Protein AF-A0A7G2K1R9-F1 (afdb_monomer_lite)

InterPro domains:
  IPR008635 Trimeric autotransporter adhesin YadA-like, stalk domain [PF05662] (39-67)
  IPR008640 Trimeric autotransporter adhesin YadA-like, head domain [PF05658] (11-32)
  IPR011049 Serralysin-like metalloprotease, C-terminal [SSF101967] (2-61)

Structure (mmCIF, N/CA/C/O backbone):
data_AF-A0A7G2K1R9-F1
#
_entry.id   AF-A0A7G2K1R9-F1
#
loop_
_atom_site.group_PDB
_atom_site.id
_atom_site.type_symbol
_atom_site.label_atom_id
_atom_site.label_alt_id
_atom_site.label_comp_id
_atom_site.label_asym_id
_atom_site.label_entity_id
_atom_site.label_seq_id
_atom_site.pdbx_PDB_ins_code
_atom_site.Cartn_x
_atom_site.Cartn_y
_atom_site.Cartn_z
_atom_site.occupancy
_atom_site.B_iso_or_equiv
_atom_site.auth_seq_id
_atom_site.auth_comp_id
_atom_site.auth_asym_id
_atom_site.auth_atom_id
_atom_site.pdbx_PDB_model_num
ATOM 1 N N . MET A 1 1 ? 6.612 5.016 -19.030 1.00 64.38 1 MET A N 1
ATOM 2 C CA . MET A 1 1 ? 7.698 4.404 -18.233 1.00 64.38 1 MET A CA 1
ATOM 3 C C . MET A 1 1 ? 8.531 5.519 -17.626 1.00 64.38 1 MET A C 1
ATOM 5 O O . MET A 1 1 ? 8.707 6.529 -18.301 1.00 64.38 1 MET A O 1
ATOM 9 N N . GLY A 1 2 ? 8.934 5.401 -16.359 1.00 87.44 2 GLY A N 1
ATOM 10 C CA . GLY A 1 2 ? 9.753 6.416 -15.687 1.00 87.44 2 GLY A CA 1
ATOM 11 C C . GLY A 1 2 ? 11.230 6.255 -16.044 1.00 87.44 2 GLY A C 1
ATOM 12 O O . GLY A 1 2 ? 11.664 5.153 -16.365 1.00 87.44 2 GLY A O 1
ATOM 13 N N . TYR A 1 3 ? 12.006 7.339 -15.989 1.00 95.50 3 TYR A N 1
ATOM 14 C CA . TYR A 1 3 ? 13.469 7.245 -16.060 1.00 95.50 3 TYR A CA 1
ATOM 15 C C . TYR A 1 3 ? 13.965 6.286 -14.966 1.00 95.50 3 TYR A C 1
ATOM 17 O O . TYR A 1 3 ? 13.503 6.400 -13.834 1.00 95.50 3 TYR A O 1
ATOM 25 N N . GLU A 1 4 ? 14.816 5.314 -15.311 1.00 95.31 4 GLU A N 1
ATOM 26 C CA . GLU A 1 4 ? 15.316 4.276 -14.386 1.00 95.31 4 GLU A CA 1
ATOM 27 C C . GLU A 1 4 ? 14.226 3.442 -13.675 1.00 95.31 4 GLU A C 1
ATOM 29 O O . GLU A 1 4 ? 14.478 2.851 -12.632 1.00 95.31 4 GLU A O 1
ATOM 34 N N . SER A 1 5 ? 12.995 3.368 -14.199 1.00 97.75 5 SER A N 1
ATOM 35 C CA . SER A 1 5 ? 11.995 2.438 -13.653 1.00 97.75 5 SER A CA 1
ATOM 36 C C . SER A 1 5 ? 12.244 1.015 -14.156 1.00 97.75 5 SER A C 1
ATOM 38 O O . SER A 1 5 ? 12.291 0.816 -15.373 1.00 97.75 5 SER A O 1
ATOM 40 N N . GLU A 1 6 ? 12.293 0.029 -13.263 1.00 97.75 6 GLU A N 1
ATOM 41 C CA . GLU A 1 6 ? 12.594 -1.365 -13.600 1.00 97.75 6 GLU A CA 1
ATOM 42 C C . GLU A 1 6 ? 11.506 -2.338 -13.116 1.00 97.75 6 GLU A C 1
ATOM 44 O O . GLU A 1 6 ? 11.255 -2.508 -11.922 1.00 97.75 6 GLU A O 1
ATOM 49 N N . ALA A 1 7 ? 10.872 -3.035 -14.063 1.00 97.69 7 ALA A N 1
ATOM 50 C CA . ALA A 1 7 ? 10.000 -4.177 -13.793 1.00 97.69 7 ALA A CA 1
ATOM 51 C C . ALA A 1 7 ? 10.809 -5.482 -13.903 1.00 97.69 7 ALA A C 1
ATOM 53 O O . ALA A 1 7 ? 10.852 -6.111 -14.956 1.00 97.69 7 ALA A O 1
ATOM 54 N N . ALA A 1 8 ? 11.477 -5.868 -12.813 1.00 97.06 8 ALA A N 1
ATOM 55 C CA . ALA A 1 8 ? 12.477 -6.943 -12.797 1.00 97.06 8 ALA A CA 1
ATOM 56 C C . ALA A 1 8 ? 11.897 -8.375 -12.775 1.00 97.06 8 ALA A C 1
ATOM 58 O O . ALA A 1 8 ? 12.642 -9.354 -12.783 1.00 97.06 8 ALA A O 1
ATOM 59 N N . THR A 1 9 ? 10.572 -8.536 -12.694 1.00 97.62 9 THR A N 1
ATOM 60 C CA . THR A 1 9 ? 9.915 -9.842 -12.490 1.00 97.62 9 THR A CA 1
ATOM 61 C C . THR A 1 9 ? 8.686 -10.024 -13.383 1.00 97.62 9 THR A C 1
ATOM 63 O O . THR A 1 9 ? 8.153 -9.070 -13.942 1.00 97.62 9 THR A O 1
ATOM 66 N N . TYR A 1 10 ? 8.229 -11.272 -13.545 1.00 97.31 10 TYR A N 1
ATOM 67 C CA . TYR A 1 10 ? 7.088 -11.594 -14.408 1.00 97.31 10 TYR A CA 1
ATOM 68 C C . TYR A 1 10 ? 5.796 -10.897 -13.957 1.00 97.31 10 TYR A C 1
ATOM 70 O O . TYR A 1 10 ? 5.439 -10.919 -12.775 1.00 97.31 10 TYR A O 1
ATOM 78 N N . ASN A 1 11 ? 5.063 -10.349 -14.931 1.00 98.06 11 ASN A N 1
ATOM 79 C CA . ASN A 1 11 ? 3.770 -9.695 -14.730 1.00 98.06 11 ASN A CA 1
ATOM 80 C C . ASN A 1 11 ? 3.812 -8.584 -13.660 1.00 98.06 11 ASN A C 1
ATOM 82 O O . ASN A 1 11 ? 2.891 -8.459 -12.854 1.00 98.06 11 ASN A O 1
ATOM 86 N N . SER A 1 12 ? 4.903 -7.815 -13.601 1.00 98.19 12 SER A N 1
ATOM 87 C CA . SER A 1 12 ? 5.042 -6.685 -12.680 1.00 98.19 12 SER A CA 1
ATOM 88 C C . SER A 1 12 ? 5.059 -5.335 -13.405 1.00 98.19 12 SER A C 1
ATOM 90 O O . SER A 1 12 ? 5.293 -5.252 -14.611 1.00 98.19 12 SER A O 1
ATOM 92 N N . VAL A 1 13 ? 4.779 -4.261 -12.664 1.00 98.19 13 VAL A N 1
ATOM 93 C CA . VAL A 1 13 ? 4.793 -2.876 -13.157 1.00 98.19 13 VAL A CA 1
ATOM 94 C C . VAL A 1 13 ? 5.591 -2.004 -12.194 1.00 98.19 13 VAL A C 1
ATOM 96 O O . VAL A 1 13 ? 5.266 -1.925 -11.012 1.00 98.19 13 VAL A O 1
ATOM 99 N N . ALA A 1 14 ? 6.595 -1.293 -12.702 1.00 98.06 14 ALA A N 1
ATOM 100 C CA . ALA A 1 14 ? 7.278 -0.228 -11.972 1.00 98.06 14 ALA A CA 1
ATOM 101 C C . ALA A 1 14 ? 6.722 1.140 -12.396 1.00 98.06 14 ALA A C 1
ATOM 103 O O . ALA A 1 14 ? 6.858 1.549 -13.553 1.00 98.06 14 ALA A O 1
ATOM 104 N N . LEU A 1 15 ? 6.066 1.845 -11.470 1.00 97.81 15 LEU A N 1
ATOM 105 C CA . LEU A 1 15 ? 5.338 3.084 -11.739 1.00 97.81 15 LEU A CA 1
ATOM 106 C C . LEU A 1 15 ? 6.025 4.304 -11.110 1.00 97.81 15 LEU A C 1
ATOM 108 O O . LEU A 1 15 ? 5.892 4.578 -9.919 1.00 97.81 15 LEU A O 1
ATOM 112 N N . GLY A 1 16 ? 6.691 5.085 -11.962 1.00 97.88 16 GLY A N 1
ATOM 113 C CA . GLY A 1 16 ? 7.401 6.313 -11.594 1.00 97.88 16 GLY A CA 1
ATOM 114 C C . GLY A 1 16 ? 8.915 6.164 -11.733 1.00 97.88 16 GLY A C 1
ATOM 115 O O . GLY A 1 16 ? 9.427 5.047 -11.749 1.00 97.88 16 GLY A O 1
ATOM 116 N N . ALA A 1 17 ? 9.627 7.287 -11.856 1.00 97.94 17 ALA A N 1
ATOM 117 C CA . ALA A 1 17 ? 11.082 7.283 -12.023 1.00 97.94 17 ALA A CA 1
ATOM 118 C C . ALA A 1 17 ? 11.789 6.546 -10.872 1.00 97.94 17 ALA A C 1
ATOM 120 O O . ALA A 1 17 ? 11.356 6.662 -9.724 1.00 97.94 17 ALA A O 1
ATOM 121 N N . SER A 1 18 ? 12.829 5.779 -11.183 1.00 97.44 18 SER A N 1
ATOM 122 C CA . SER A 1 18 ? 13.636 5.037 -10.204 1.00 97.44 18 SER A CA 1
ATOM 123 C C . SER A 1 18 ? 12.831 4.060 -9.329 1.00 97.44 18 SER A C 1
ATOM 125 O O . SER A 1 18 ? 13.200 3.806 -8.191 1.00 97.44 18 SER A O 1
ATOM 127 N N . SER A 1 19 ? 11.683 3.562 -9.805 1.00 98.25 19 SER A N 1
ATOM 128 C CA . SER A 1 19 ? 10.912 2.538 -9.078 1.00 98.25 19 SER A CA 1
ATOM 129 C C . SER A 1 19 ? 11.365 1.141 -9.478 1.00 98.25 19 SER A C 1
ATOM 131 O O . SER A 1 19 ? 11.593 0.905 -10.663 1.00 98.25 19 SER A O 1
ATOM 133 N N . LEU A 1 20 ? 11.362 0.205 -8.534 1.00 98.06 20 LEU A N 1
ATOM 134 C CA . LEU A 1 20 ? 11.731 -1.192 -8.746 1.00 98.06 20 LEU A CA 1
ATOM 135 C C . LEU A 1 20 ? 10.572 -2.119 -8.367 1.00 98.06 20 LEU A C 1
ATOM 137 O O . LEU A 1 20 ? 10.083 -2.097 -7.236 1.00 98.06 20 LEU A O 1
ATOM 141 N N . ALA A 1 21 ? 10.131 -2.958 -9.306 1.00 98.12 21 ALA A N 1
ATOM 142 C CA . ALA A 1 21 ? 9.127 -3.999 -9.076 1.00 98.12 21 ALA A CA 1
ATOM 143 C C . ALA A 1 21 ? 9.771 -5.398 -9.072 1.00 98.12 21 ALA A C 1
ATOM 145 O O . ALA A 1 21 ? 9.779 -6.122 -10.073 1.00 98.12 21 ALA A O 1
ATOM 146 N N . ASN A 1 22 ? 10.296 -5.788 -7.909 1.00 97.50 22 ASN A N 1
ATOM 147 C CA . ASN A 1 22 ? 11.053 -7.027 -7.682 1.00 97.50 22 ASN A CA 1
ATOM 148 C C . ASN A 1 22 ? 10.200 -8.222 -7.199 1.00 97.50 22 ASN A C 1
ATOM 150 O O . ASN A 1 22 ? 10.739 -9.236 -6.756 1.00 97.50 22 ASN A O 1
ATOM 154 N N . ARG A 1 23 ? 8.866 -8.130 -7.290 1.00 97.94 23 ARG A N 1
ATOM 155 C CA . ARG A 1 23 ? 7.927 -9.210 -6.944 1.00 97.94 23 ARG A CA 1
ATOM 156 C C . ARG A 1 23 ? 6.969 -9.497 -8.110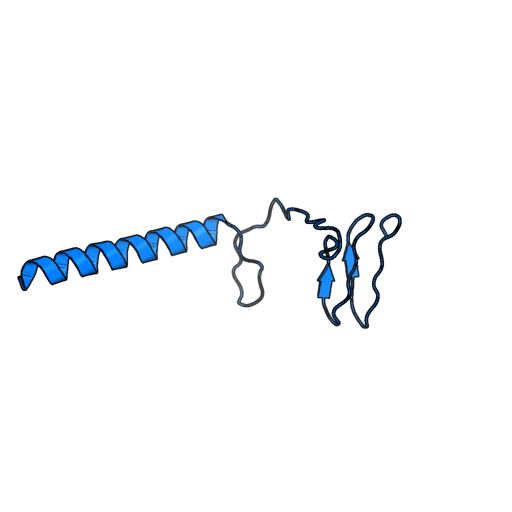 1.00 97.94 23 ARG A C 1
ATOM 158 O O . ARG A 1 23 ? 6.410 -8.544 -8.663 1.00 97.94 23 ARG A O 1
ATOM 165 N N . PRO A 1 24 ? 6.705 -10.775 -8.447 1.00 98.38 24 PRO A N 1
ATOM 166 C CA . PRO A 1 24 ? 5.797 -11.116 -9.539 1.00 98.38 24 PRO A CA 1
ATOM 167 C C . PRO A 1 24 ? 4.353 -10.716 -9.216 1.00 98.38 24 PRO A C 1
ATOM 169 O O . PRO A 1 24 ? 3.938 -10.789 -8.058 1.00 98.38 24 PRO A O 1
ATOM 172 N N . ASN A 1 25 ? 3.571 -10.355 -10.237 1.00 98.25 25 ASN A N 1
ATOM 173 C CA . ASN A 1 25 ? 2.165 -9.932 -10.099 1.00 98.25 25 ASN A CA 1
ATOM 174 C C . ASN A 1 25 ? 1.967 -8.713 -9.170 1.00 98.25 25 ASN A C 1
ATOM 176 O O . ASN A 1 25 ? 1.012 -8.670 -8.395 1.00 98.25 25 ASN A O 1
ATOM 180 N N . THR A 1 26 ? 2.878 -7.733 -9.204 1.00 98.06 26 THR A N 1
ATOM 181 C CA . THR A 1 26 ? 2.798 -6.527 -8.361 1.00 98.06 26 THR A CA 1
ATOM 182 C C . THR A 1 26 ? 2.958 -5.234 -9.153 1.00 98.06 26 THR A C 1
ATOM 184 O O . THR A 1 26 ? 3.578 -5.208 -10.214 1.00 98.06 26 THR A O 1
ATOM 187 N N . VAL A 1 27 ? 2.433 -4.139 -8.599 1.00 98.25 27 VAL A N 1
ATOM 188 C CA . VAL A 1 27 ? 2.761 -2.774 -9.022 1.00 98.25 27 VAL A CA 1
ATOM 189 C C . VAL A 1 27 ? 3.599 -2.137 -7.917 1.00 98.25 27 VAL A C 1
ATOM 191 O O . VAL A 1 27 ? 3.111 -1.978 -6.798 1.00 98.25 27 VAL A O 1
ATOM 194 N N . SER A 1 28 ? 4.844 -1.771 -8.212 1.00 98.00 28 SER A N 1
ATOM 195 C CA . SER A 1 28 ? 5.679 -0.982 -7.303 1.00 98.00 28 SER A CA 1
ATOM 196 C C . SER A 1 28 ? 5.598 0.497 -7.662 1.00 98.00 28 SER A C 1
ATOM 198 O O . SER A 1 28 ? 5.711 0.867 -8.830 1.00 98.00 28 SER A O 1
ATOM 200 N N . VAL A 1 29 ? 5.415 1.350 -6.655 1.00 98.19 29 VAL A N 1
ATOM 201 C CA . VAL A 1 29 ? 5.361 2.817 -6.798 1.00 98.19 29 VAL A CA 1
ATOM 202 C C . VAL A 1 29 ? 6.623 3.499 -6.267 1.00 98.19 29 VAL A C 1
ATOM 204 O O . VAL A 1 29 ? 6.615 4.701 -6.003 1.00 98.19 29 VAL A O 1
ATOM 207 N N . GLY A 1 30 ? 7.704 2.747 -6.070 1.00 98.06 30 GLY A N 1
ATOM 208 C CA . GLY A 1 30 ? 8.947 3.228 -5.482 1.00 98.06 30 GLY A CA 1
ATOM 209 C C . GLY A 1 30 ? 10.024 2.153 -5.476 1.00 98.06 30 GLY A C 1
ATOM 210 O O . GLY A 1 30 ? 9.948 1.194 -6.242 1.00 98.06 30 GLY A O 1
ATOM 211 N N . ASP A 1 31 ? 11.014 2.321 -4.616 1.00 98.31 31 ASP A N 1
ATOM 212 C CA . ASP A 1 31 ? 12.097 1.368 -4.421 1.00 98.31 31 ASP A CA 1
ATOM 213 C C . ASP A 1 31 ? 12.435 1.273 -2.927 1.00 98.31 31 ASP A C 1
ATOM 215 O O . ASP A 1 31 ? 12.894 2.236 -2.306 1.00 98.31 31 ASP A O 1
ATOM 219 N N . GLY A 1 32 ? 12.155 0.105 -2.346 1.00 96.38 32 GLY A N 1
ATOM 220 C CA . GLY A 1 32 ? 12.385 -0.163 -0.930 1.00 96.38 32 GLY A CA 1
ATOM 221 C C . GLY A 1 32 ? 13.866 -0.193 -0.561 1.00 96.38 32 GLY A C 1
ATOM 222 O O . GLY A 1 32 ? 14.207 0.226 0.546 1.00 96.38 32 GLY A O 1
ATOM 223 N N . ASP A 1 33 ? 14.740 -0.589 -1.489 1.00 96.12 33 ASP A N 1
ATOM 224 C CA . ASP A 1 33 ? 16.184 -0.675 -1.247 1.00 96.12 33 ASP A CA 1
ATOM 225 C C . ASP A 1 33 ? 16.798 0.730 -1.094 1.00 96.12 33 ASP A C 1
ATOM 227 O O . ASP A 1 33 ? 17.773 0.918 -0.364 1.00 96.12 33 ASP A O 1
ATOM 231 N N . TYR A 1 34 ? 16.157 1.746 -1.683 1.00 96.19 34 TYR A N 1
ATOM 232 C CA . TYR A 1 34 ? 16.537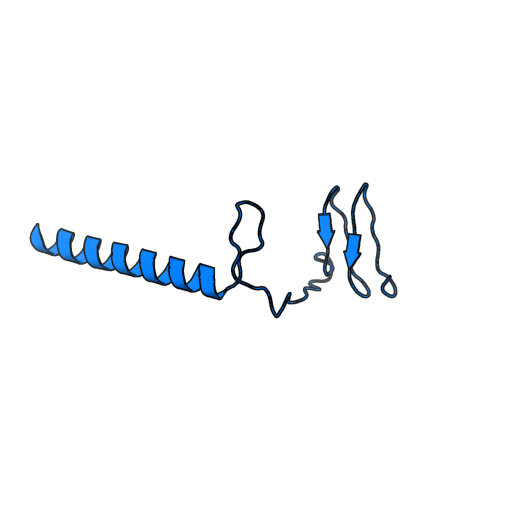 3.160 -1.572 1.00 96.19 34 TYR A CA 1
ATOM 233 C C . TYR A 1 34 ? 15.628 3.989 -0.651 1.00 96.19 34 TYR A C 1
ATOM 235 O O . TYR A 1 34 ? 15.735 5.216 -0.628 1.00 96.19 34 TYR A O 1
ATOM 243 N N . ASN A 1 35 ? 14.735 3.363 0.127 1.00 97.44 35 ASN A N 1
ATOM 244 C CA . ASN A 1 35 ? 13.716 4.053 0.939 1.00 97.44 35 ASN A CA 1
ATOM 245 C C . ASN A 1 35 ? 12.856 5.057 0.141 1.00 97.44 35 ASN A C 1
ATOM 247 O O . ASN A 1 35 ? 12.350 6.046 0.681 1.00 97.44 35 ASN A O 1
ATOM 251 N N . LEU A 1 36 ? 12.677 4.807 -1.154 1.00 98.06 36 LEU A N 1
ATOM 252 C CA . LEU A 1 36 ? 11.866 5.621 -2.040 1.00 98.06 36 LEU A CA 1
ATOM 253 C C . LEU A 1 36 ? 10.428 5.108 -2.006 1.00 98.06 36 LEU A C 1
ATOM 255 O O . LEU A 1 36 ? 10.100 4.091 -2.610 1.00 98.06 36 LEU A O 1
ATOM 259 N N . TYR A 1 37 ? 9.542 5.850 -1.349 1.00 98.12 37 TYR A N 1
ATOM 260 C CA . TYR A 1 37 ? 8.114 5.545 -1.300 1.00 98.12 37 TYR A CA 1
ATOM 261 C C . TYR A 1 37 ? 7.306 6.709 -1.859 1.00 98.12 37 TYR A C 1
ATOM 263 O O . TYR A 1 37 ? 7.672 7.875 -1.708 1.00 98.12 37 TYR A O 1
ATOM 271 N N . ARG A 1 38 ? 6.171 6.399 -2.484 1.00 98.19 38 ARG A N 1
ATOM 272 C CA . ARG A 1 38 ? 5.226 7.406 -2.970 1.00 98.19 38 ARG A CA 1
ATOM 273 C C . ARG A 1 38 ? 3.885 7.239 -2.288 1.00 98.19 38 ARG A C 1
ATOM 275 O O . ARG A 1 38 ? 3.433 6.127 -2.031 1.00 98.19 38 ARG A O 1
ATOM 282 N N . GLN A 1 39 ? 3.237 8.364 -2.021 1.00 98.44 39 GLN A N 1
ATOM 283 C CA . GLN A 1 39 ? 1.844 8.368 -1.604 1.00 98.44 39 GLN A CA 1
ATOM 284 C C . GLN A 1 39 ? 0.944 8.105 -2.812 1.00 98.44 39 GLN A C 1
ATOM 286 O O . GLN A 1 39 ? 1.185 8.624 -3.901 1.00 98.44 39 GLN A O 1
ATOM 291 N N . ILE A 1 40 ? -0.127 7.343 -2.594 1.00 98.31 40 ILE A N 1
ATOM 292 C CA . ILE A 1 40 ? -1.221 7.186 -3.553 1.0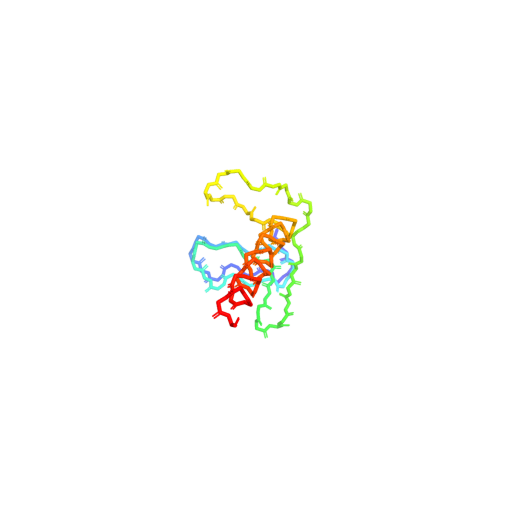0 98.31 40 ILE A CA 1
ATOM 293 C C . ILE A 1 40 ? -2.384 8.031 -3.030 1.00 98.31 40 ILE A C 1
ATOM 295 O O . ILE A 1 40 ? -3.011 7.690 -2.027 1.00 98.31 40 ILE A O 1
ATOM 299 N N . ILE A 1 41 ? -2.620 9.180 -3.663 1.00 98.44 41 ILE A N 1
ATOM 300 C CA . ILE A 1 41 ? -3.616 10.166 -3.220 1.00 98.44 41 ILE A CA 1
ATOM 301 C C . ILE A 1 41 ? -4.911 10.065 -4.032 1.00 98.44 41 ILE A C 1
ATOM 303 O O . ILE A 1 41 ? -4.933 9.479 -5.110 1.00 98.44 41 ILE A O 1
ATOM 307 N N . ASN A 1 42 ? -5.991 10.658 -3.513 1.00 98.44 42 ASN A N 1
ATOM 308 C CA . ASN A 1 42 ? -7.326 10.661 -4.133 1.00 98.44 42 ASN A CA 1
ATOM 309 C C . ASN A 1 42 ? -7.958 9.266 -4.296 1.00 98.44 42 ASN A C 1
ATOM 311 O O . ASN A 1 42 ? -8.770 9.038 -5.188 1.00 98.44 42 ASN A O 1
ATOM 315 N N . VAL A 1 43 ? -7.622 8.336 -3.399 1.00 98.50 43 VAL A N 1
ATOM 316 C CA . VAL A 1 43 ? -8.233 7.002 -3.347 1.00 98.50 43 VAL A CA 1
ATOM 317 C C . VAL A 1 43 ? -9.620 7.100 -2.700 1.00 98.50 43 VAL A C 1
ATOM 319 O O . VAL A 1 43 ? -9.760 7.538 -1.548 1.00 98.50 43 VAL A O 1
ATOM 322 N N . ALA A 1 44 ? -10.662 6.722 -3.443 1.00 98.69 44 ALA A N 1
ATOM 323 C CA . ALA A 1 44 ? -12.029 6.614 -2.931 1.00 98.69 44 ALA A CA 1
ATOM 324 C C . ALA A 1 44 ? -12.137 5.528 -1.837 1.00 98.69 44 ALA A C 1
ATOM 326 O O . ALA A 1 44 ? -11.174 4.824 -1.547 1.00 98.69 44 ALA A O 1
ATOM 327 N N . ASP A 1 45 ? -13.273 5.446 -1.139 1.00 98.75 45 ASP A N 1
ATOM 328 C CA . ASP A 1 45 ? -13.502 4.312 -0.229 1.00 98.75 45 ASP A CA 1
ATOM 329 C C . ASP A 1 45 ? -13.622 3.026 -1.047 1.00 98.75 45 ASP A C 1
ATOM 331 O O . ASP A 1 45 ? -14.408 2.989 -1.990 1.00 98.75 45 ASP A O 1
ATOM 335 N N . GLY A 1 46 ? -12.866 1.992 -0.669 1.00 98.56 46 GLY A N 1
ATOM 336 C CA . GLY A 1 46 ? -13.049 0.659 -1.236 1.00 98.56 46 GLY A CA 1
ATOM 337 C C . GLY A 1 46 ? -14.406 0.074 -0.840 1.00 98.56 46 GLY A C 1
ATOM 338 O O . GLY A 1 46 ? -14.850 0.274 0.298 1.00 98.56 46 GLY A O 1
ATOM 339 N N . VAL A 1 47 ? -15.055 -0.616 -1.775 1.00 98.50 47 VAL A N 1
ATOM 340 C CA . VAL A 1 47 ? -16.402 -1.191 -1.637 1.00 98.50 47 VAL A CA 1
ATOM 341 C C . VAL A 1 47 ? -16.368 -2.715 -1.752 1.00 98.50 47 VAL A C 1
ATOM 343 O O . VAL A 1 47 ? -17.058 -3.386 -0.988 1.00 98.50 47 VAL A O 1
ATOM 346 N N . TYR A 1 48 ? -15.568 -3.257 -2.667 1.00 98.44 48 TYR A N 1
ATOM 347 C CA . TYR A 1 48 ? -15.406 -4.695 -2.875 1.00 98.44 48 TYR A CA 1
ATOM 348 C C . TYR A 1 48 ? -14.167 -5.246 -2.161 1.00 98.44 48 TYR A C 1
ATOM 350 O O . TYR A 1 48 ? -13.257 -4.502 -1.797 1.00 98.44 48 TYR A O 1
ATOM 358 N N . ASP A 1 49 ? -14.108 -6.572 -2.014 1.00 98.38 49 ASP A N 1
ATOM 359 C CA . ASP A 1 49 ? -13.071 -7.278 -1.243 1.00 98.38 49 ASP A CA 1
ATOM 360 C C . ASP A 1 49 ? -11.632 -7.008 -1.717 1.00 98.38 49 ASP A C 1
ATOM 362 O O . ASP A 1 49 ? -10.690 -7.122 -0.933 1.00 98.38 49 ASP A O 1
ATOM 366 N N . PHE A 1 50 ? -11.457 -6.640 -2.989 1.00 98.19 50 PHE A N 1
ATOM 367 C CA . PHE A 1 50 ? -10.150 -6.391 -3.604 1.00 98.19 50 PHE A CA 1
ATOM 368 C C . PHE A 1 50 ? -9.860 -4.906 -3.865 1.00 98.19 50 PHE A C 1
ATOM 370 O O . PHE A 1 50 ? -8.858 -4.583 -4.506 1.00 98.19 50 PHE A O 1
ATOM 377 N N . ASP A 1 51 ? -10.702 -3.996 -3.368 1.00 98.62 51 ASP A N 1
ATOM 378 C CA . ASP A 1 51 ? -10.455 -2.561 -3.480 1.00 98.62 51 ASP A CA 1
ATOM 379 C C . ASP A 1 51 ? -9.391 -2.094 -2.476 1.00 98.62 51 ASP A C 1
ATOM 381 O O . ASP A 1 51 ? -9.278 -2.587 -1.351 1.00 98.62 51 ASP A O 1
ATOM 385 N N . ALA A 1 52 ? -8.625 -1.070 -2.856 1.00 98.31 52 ALA A N 1
ATOM 386 C CA . ALA A 1 52 ? -7.685 -0.436 -1.942 1.00 98.31 52 ALA A CA 1
ATOM 387 C C . ALA A 1 52 ? -8.418 0.278 -0.791 1.00 98.31 52 ALA A C 1
ATOM 389 O O . ALA A 1 52 ? -9.378 1.022 -0.995 1.00 98.31 52 ALA A O 1
ATOM 390 N N . VAL A 1 53 ? -7.905 0.113 0.430 1.00 98.38 53 VAL A N 1
ATOM 391 C CA . VAL A 1 53 ? -8.391 0.816 1.623 1.00 98.38 53 VAL A CA 1
ATOM 392 C C . VAL A 1 53 ? -7.619 2.121 1.793 1.00 98.38 53 VAL A C 1
ATOM 394 O O . VAL A 1 53 ? -6.390 2.122 1.838 1.00 98.38 53 VAL A O 1
ATOM 397 N N . ASN A 1 54 ? -8.321 3.242 1.948 1.00 98.50 54 ASN A N 1
ATOM 398 C CA . ASN A 1 54 ? -7.678 4.522 2.257 1.00 98.50 54 ASN A CA 1
ATOM 399 C C . ASN A 1 54 ? -7.648 4.813 3.776 1.00 98.50 54 ASN A C 1
ATOM 401 O O . ASN A 1 54 ? -8.348 4.195 4.583 1.00 98.50 54 ASN A O 1
ATOM 405 N N . VAL A 1 55 ? -6.878 5.830 4.180 1.00 98.62 55 VAL A N 1
ATOM 406 C CA . VAL A 1 55 ? -6.663 6.195 5.596 1.00 98.62 55 VAL A CA 1
ATOM 407 C C . VAL A 1 55 ? -7.963 6.538 6.346 1.00 98.62 55 VAL A C 1
ATOM 409 O O . VAL A 1 55 ? -8.073 6.271 7.543 1.00 98.62 55 VAL A O 1
ATOM 412 N N . ARG A 1 56 ? -8.999 7.071 5.681 1.00 98.50 56 ARG A N 1
ATOM 413 C CA . ARG A 1 56 ? -10.280 7.399 6.340 1.00 98.50 56 ARG A CA 1
ATOM 414 C C . ARG A 1 56 ? -11.021 6.141 6.802 1.00 98.50 56 ARG A C 1
ATOM 416 O O . ARG A 1 56 ? -11.657 6.158 7.856 1.00 98.50 56 ARG A O 1
ATOM 423 N N . GLN A 1 57 ? -10.942 5.048 6.040 1.00 98.56 57 GLN A N 1
ATOM 424 C CA . GLN A 1 57 ? -11.508 3.749 6.424 1.00 98.56 57 GLN A CA 1
ATOM 425 C C . GLN A 1 57 ? -10.763 3.168 7.629 1.00 98.56 57 GLN A C 1
ATOM 427 O O . GLN A 1 57 ? -11.410 2.757 8.596 1.00 98.56 57 GLN A O 1
ATOM 432 N N . LEU A 1 58 ? -9.427 3.239 7.631 1.00 98.25 58 LEU A N 1
ATOM 433 C CA . LEU A 1 58 ? -8.605 2.813 8.769 1.00 98.25 58 LEU A CA 1
ATOM 434 C C . LEU A 1 58 ? -8.907 3.627 10.039 1.00 98.25 58 LEU A C 1
ATOM 436 O O . LEU A 1 58 ? -9.113 3.056 11.108 1.00 98.25 58 LEU A O 1
ATOM 440 N N . ASN A 1 59 ? -9.036 4.950 9.928 1.00 98.50 59 ASN A N 1
ATOM 441 C CA 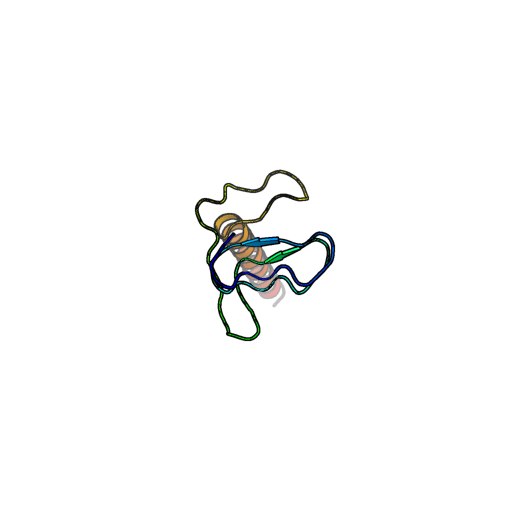. ASN A 1 59 ? -9.377 5.813 11.063 1.00 98.50 59 ASN A CA 1
ATOM 442 C C . ASN A 1 59 ? -10.759 5.489 11.652 1.00 98.50 59 ASN A C 1
ATOM 444 O O . ASN A 1 59 ? -10.934 5.519 12.871 1.00 98.50 59 ASN A O 1
ATOM 448 N N . ARG A 1 60 ? -11.749 5.144 10.815 1.00 98.38 60 ARG A N 1
ATOM 449 C CA . ARG A 1 60 ? -13.058 4.664 11.295 1.00 98.38 60 ARG A CA 1
ATOM 450 C C . ARG A 1 60 ? -12.931 3.348 12.060 1.00 98.38 60 ARG A C 1
ATOM 452 O O . ARG A 1 60 ? -13.574 3.195 13.097 1.00 98.38 60 ARG A O 1
ATOM 459 N N . LEU A 1 61 ? -12.099 2.420 11.586 1.00 97.62 61 LEU A N 1
ATOM 460 C CA . LEU A 1 61 ? -11.824 1.172 12.301 1.00 97.62 61 LEU A CA 1
ATOM 461 C C . LEU A 1 61 ? -11.150 1.432 13.655 1.00 97.62 61 LEU A C 1
ATOM 463 O O . LEU A 1 61 ? -11.638 0.931 14.663 1.00 97.62 61 LEU A O 1
ATOM 467 N N . SER A 1 62 ? -10.104 2.259 13.691 1.00 98.06 62 SER A N 1
ATOM 468 C CA . SER A 1 62 ? -9.399 2.634 14.926 1.00 98.06 62 SER A CA 1
ATOM 469 C C . SER A 1 62 ? -10.353 3.223 15.973 1.00 98.06 62 SER A C 1
ATOM 471 O O . SER A 1 62 ? -10.372 2.774 17.118 1.00 98.06 62 SER A O 1
ATOM 473 N N . LYS A 1 63 ? -11.247 4.139 15.568 1.00 97.69 63 LYS A N 1
ATOM 474 C CA . LYS A 1 63 ? -12.291 4.680 16.456 1.00 97.69 63 LYS A CA 1
ATOM 475 C C . LYS A 1 63 ? -13.186 3.581 17.032 1.00 97.69 63 LYS A C 1
ATOM 47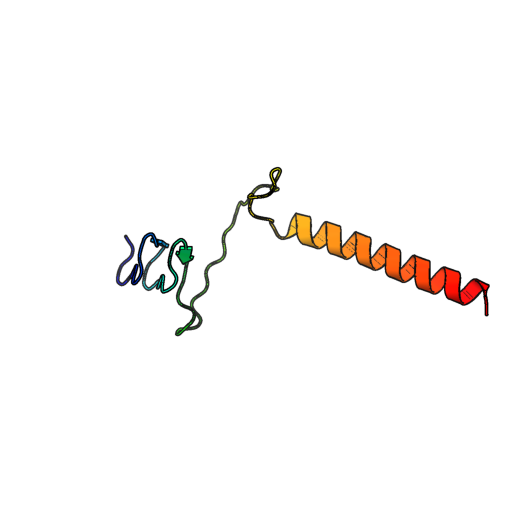7 O O . LYS A 1 63 ? -13.408 3.561 18.238 1.00 97.69 63 LYS A O 1
ATOM 482 N N . ARG A 1 64 ? -13.663 2.642 16.203 1.00 96.75 64 ARG A N 1
ATOM 483 C CA . ARG A 1 64 ? -14.483 1.506 16.673 1.00 96.75 64 ARG A CA 1
ATOM 484 C C . ARG A 1 64 ? -13.740 0.641 17.693 1.00 96.75 64 ARG A C 1
ATOM 486 O O . ARG A 1 64 ? -14.327 0.290 18.710 1.00 96.75 64 ARG A O 1
ATOM 493 N N . VAL A 1 65 ? -12.461 0.345 17.459 1.00 97.06 65 VAL A N 1
ATOM 494 C CA . VAL A 1 65 ? -11.631 -0.438 18.392 1.00 97.06 65 VAL A CA 1
ATOM 495 C C . VAL A 1 65 ? -11.466 0.285 19.730 1.00 97.06 65 VAL A C 1
ATOM 497 O O . VAL A 1 65 ? -11.642 -0.327 20.782 1.00 97.06 65 VAL A O 1
ATOM 500 N N . ASN A 1 66 ? -11.221 1.595 19.707 1.00 96.31 66 ASN A N 1
ATOM 501 C CA . ASN A 1 66 ? -11.104 2.391 20.930 1.00 96.31 66 ASN A CA 1
ATOM 502 C C . ASN A 1 66 ? -12.403 2.381 21.752 1.00 96.31 66 ASN A C 1
ATOM 504 O O . ASN A 1 66 ? -12.348 2.279 22.976 1.00 96.31 66 ASN A O 1
ATOM 508 N N . HIS A 1 67 ? -13.569 2.426 21.096 1.00 95.38 67 HIS A N 1
ATOM 509 C CA . HIS A 1 67 ? -14.856 2.291 21.785 1.00 95.38 67 HIS A CA 1
ATOM 510 C C . HIS A 1 67 ? -15.005 0.929 22.473 1.00 95.38 67 HIS A C 1
ATOM 512 O O . HIS A 1 67 ? -15.421 0.888 23.627 1.00 95.38 67 HIS A O 1
ATOM 518 N N . VAL A 1 68 ? -14.613 -0.168 21.815 1.00 96.31 68 VAL A N 1
ATOM 519 C CA . VAL A 1 68 ? -14.636 -1.511 22.424 1.00 96.31 68 VAL A CA 1
ATOM 520 C C . VAL A 1 68 ? -13.735 -1.573 23.659 1.00 96.31 68 VAL A C 1
ATOM 522 O O . VAL A 1 68 ? -14.165 -2.068 24.699 1.00 96.31 68 VAL A O 1
ATOM 525 N N . GLY A 1 69 ? -12.517 -1.029 23.577 1.00 94.50 69 GLY A N 1
ATOM 526 C CA . GLY A 1 69 ? -11.597 -0.971 24.717 1.00 94.50 69 GLY A CA 1
ATOM 527 C C . GLY A 1 69 ? -12.166 -0.178 25.897 1.00 94.50 69 GLY A C 1
ATOM 528 O O . GLY A 1 69 ? -12.112 -0.638 27.037 1.00 94.50 69 GLY A O 1
ATOM 529 N N . ALA A 1 70 ? -12.786 0.973 25.624 1.00 93.94 70 ALA A N 1
ATOM 530 C CA . ALA A 1 70 ? -13.441 1.781 26.651 1.00 93.94 70 ALA A CA 1
ATOM 531 C C . ALA A 1 70 ? -14.624 1.043 27.304 1.00 93.94 70 ALA A C 1
ATOM 533 O O . ALA A 1 70 ? -14.743 1.031 28.530 1.00 93.94 70 ALA A O 1
ATOM 534 N N . SER A 1 71 ? -15.472 0.378 26.511 1.00 95.38 71 SER A N 1
ATOM 535 C CA . SER A 1 71 ? -16.582 -0.434 27.026 1.00 95.38 71 SER A CA 1
ATOM 536 C C . SER A 1 71 ? -16.099 -1.611 27.877 1.00 95.38 71 SER A C 1
ATOM 538 O O . SER A 1 71 ? -16.692 -1.896 28.917 1.00 95.38 71 SER A O 1
ATOM 540 N N . ALA A 1 72 ? -15.011 -2.274 27.477 1.00 93.88 72 ALA A N 1
ATOM 541 C CA . ALA A 1 72 ? -14.415 -3.362 28.249 1.00 93.88 72 ALA A CA 1
ATOM 542 C C . ALA A 1 72 ? -13.878 -2.879 29.606 1.00 93.88 72 ALA A C 1
ATOM 544 O O . ALA A 1 72 ? -14.144 -3.514 30.627 1.00 93.88 72 ALA A O 1
ATOM 545 N N . ALA A 1 73 ? -13.187 -1.735 29.637 1.00 93.88 73 ALA A N 1
ATOM 546 C CA . ALA A 1 73 ? -12.702 -1.128 30.878 1.00 93.88 73 ALA A CA 1
ATOM 547 C C . AL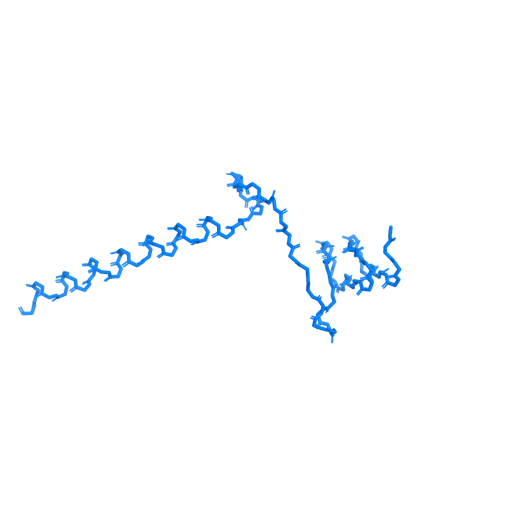A A 1 73 ? -13.855 -0.746 31.823 1.00 93.88 73 ALA A C 1
ATOM 549 O O . ALA A 1 73 ? -13.802 -1.042 33.017 1.00 93.88 73 ALA A O 1
ATOM 550 N N . ALA A 1 74 ? -14.930 -0.160 31.285 1.00 93.44 74 ALA A N 1
ATOM 551 C CA . ALA A 1 74 ? -16.120 0.177 32.064 1.00 93.44 74 ALA A CA 1
ATOM 552 C C . ALA A 1 74 ? -16.783 -1.069 32.680 1.00 93.44 74 ALA A C 1
ATOM 554 O O . ALA A 1 74 ? -17.168 -1.055 33.846 1.00 93.44 74 ALA A O 1
ATOM 555 N N . PHE A 1 75 ? -16.872 -2.171 31.929 1.00 92.94 75 PHE A N 1
ATOM 556 C CA . PHE A 1 75 ? -17.446 -3.419 32.434 1.00 92.94 75 PHE A CA 1
ATOM 557 C C . PHE A 1 75 ? -16.565 -4.095 33.492 1.00 92.94 75 PHE A C 1
ATOM 559 O O . PHE A 1 75 ? -17.080 -4.636 34.470 1.00 92.94 75 PHE A O 1
ATOM 566 N N . ALA A 1 76 ? -15.239 -4.047 33.328 1.00 93.81 76 ALA A N 1
ATOM 567 C CA . ALA A 1 76 ? -14.302 -4.534 34.338 1.00 93.81 76 ALA A CA 1
ATOM 568 C C . ALA A 1 76 ? -14.453 -3.767 35.661 1.00 93.81 76 ALA A C 1
ATOM 570 O O . ALA A 1 76 ? -14.450 -4.383 36.723 1.00 93.81 76 ALA A O 1
ATOM 571 N N . SER A 1 77 ? -14.679 -2.451 35.593 1.00 93.38 77 SER A N 1
ATOM 572 C CA . SER A 1 77 ? -14.914 -1.611 36.772 1.00 93.38 77 SER A CA 1
ATOM 573 C C . SER A 1 77 ? -16.235 -1.893 37.499 1.00 93.38 77 SER A C 1
ATOM 575 O O . SER A 1 77 ? -16.356 -1.500 38.652 1.00 93.38 77 SER A O 1
ATOM 577 N N . LEU A 1 78 ? -17.224 -2.531 36.863 1.00 91.56 78 LEU A N 1
ATOM 578 C CA . LEU A 1 78 ? -18.499 -2.891 37.506 1.00 91.56 78 LEU A CA 1
ATOM 579 C C . LEU A 1 78 ? -18.407 -4.199 38.310 1.00 91.56 78 LEU A C 1
ATOM 581 O O . LEU A 1 78 ? -19.235 -4.455 39.179 1.00 91.56 78 LEU A O 1
ATOM 585 N N . LYS A 1 79 ? -17.430 -5.051 37.982 1.00 80.94 79 LYS A N 1
ATOM 586 C CA . LYS A 1 79 ? -17.161 -6.317 38.683 1.00 80.94 79 LYS A CA 1
ATOM 587 C C . LYS A 1 79 ? -16.141 -6.176 39.819 1.00 80.94 79 LYS A C 1
ATOM 589 O O . LYS A 1 79 ? -15.878 -7.175 40.486 1.00 80.94 79 LYS A O 1
ATOM 594 N N . ALA A 1 80 ? -15.536 -4.997 39.956 1.00 63.59 80 ALA A N 1
ATOM 595 C CA . ALA A 1 80 ? -14.578 -4.659 41.002 1.00 63.59 80 ALA A CA 1
ATOM 596 C C . ALA A 1 80 ? -15.286 -4.180 42.274 1.00 63.59 80 ALA A C 1
ATOM 598 O O . ALA A 1 80 ? -16.371 -3.567 42.146 1.00 63.59 80 ALA A O 1
#

Secondary structure (DSSP, 8-state):
--TT-B--STT-EE-STT-B--STT-EESSBTTTTB-----SPPPP-STTSPPPHHHHHHHHHHHHHHHHHHHHHHHH--

Sequence (80 aa):
MGYESEAATYNSVALGASSLANRPNTVSVGDGDYNLYRQIINVADGVYDFDAVNVRQLNRLSKRVNHVGASAAAFASLKA

Radius of gyration: 20.04 Å; chains: 1; bounding box: 35×22×59 Å

Organism: NCBI:txid456482

pLDDT: mean 96.12, std 5.79, range [63.59, 98.75]

Foldseek 3Di:
DEDCFDAPDACEAEDYHVGYNPDHVYYTPHHVVVPGHDDDPPQDDDDDPPGDHDPVNVVVVVVVVVVVVVVVVVVVVVVD